Protein AF-A0A2V6FYN5-F1 (afdb_monomer_lite)

Radius of gyration: 35.29 Å; chains: 1; bounding box: 75×41×88 Å

Foldseek 3Di:
DVVVVVVVVVVVVVVVVVCVQCVVCVVPVDDRPCCVVPVPVVVCVVCVVCVVVVCCVPVVVVVVVVVVVVVVCCVCPVVVVVVVVVVVVVVVVVVVVVVPDPPPPPPVVCVVPPPPPVVVVVVVPPDDDDDCVVVVVVVVVVVVVVVVVVVD

Sequence (152 aa):
QPMMLTSLLLVAVGIGAAAFVYRSAIQDRQRDPLERVQPALFRFLANRMWLDELYGNTVILLSKSAAGLTDWLDRFFWDGFVRAAGALAEVFGIFTAKTDDRGINTAVDQTMGGGRGFGRAMSAWHSGQIQIYLGVIAIGAIALLLLYAWLG

Structure (mmCIF, N/CA/C/O backbone):
data_AF-A0A2V6FYN5-F1
#
_entry.id   AF-A0A2V6FYN5-F1
#
loop_
_atom_site.group_PDB
_atom_site.id
_atom_site.type_symbol
_atom_site.label_atom_id
_atom_site.label_alt_id
_atom_site.label_comp_id
_atom_site.label_asym_id
_atom_site.label_entity_id
_atom_site.label_seq_id
_atom_site.pdbx_PDB_ins_code
_atom_site.Cartn_x
_atom_site.Cartn_y
_atom_site.Cartn_z
_atom_site.occupancy
_atom_site.B_iso_or_equiv
_atom_site.auth_seq_id
_atom_site.auth_comp_id
_atom_site.auth_asym_id
_atom_site.auth_atom_id
_atom_site.pdbx_PDB_model_num
ATOM 1 N N . GLN A 1 1 ? -6.169 18.097 38.914 1.00 65.88 1 GLN A N 1
ATOM 2 C CA . GLN A 1 1 ? -6.613 16.762 39.374 1.00 65.88 1 GLN A CA 1
ATOM 3 C C . GLN A 1 1 ? -7.956 16.247 38.808 1.00 65.88 1 GLN A C 1
ATOM 5 O O . GLN A 1 1 ? -8.116 15.033 38.852 1.00 65.88 1 GLN A O 1
ATOM 10 N N . PRO A 1 2 ? -8.891 17.035 38.219 1.00 81.38 2 PRO A N 1
ATOM 11 C CA . PRO A 1 2 ? -10.148 16.457 37.708 1.00 81.38 2 PRO A CA 1
ATOM 12 C C . PRO A 1 2 ? -9.962 15.567 36.464 1.00 81.38 2 PRO A C 1
ATOM 14 O O . PRO A 1 2 ? -10.661 14.571 36.331 1.00 81.38 2 PRO A O 1
ATOM 17 N N . MET A 1 3 ? -8.966 15.851 35.613 1.00 84.38 3 MET A N 1
ATOM 18 C CA . MET A 1 3 ? -8.678 15.069 34.394 1.00 84.38 3 MET A CA 1
ATOM 19 C C . MET A 1 3 ? -8.298 13.602 34.653 1.00 84.38 3 MET A C 1
ATOM 21 O O . MET A 1 3 ? -8.525 12.742 33.810 1.00 84.38 3 MET A O 1
ATOM 25 N N . MET A 1 4 ? -7.700 13.313 35.811 1.00 91.81 4 MET A N 1
ATOM 26 C CA . MET A 1 4 ? -7.263 11.958 36.157 1.00 91.81 4 MET A CA 1
ATOM 27 C C . MET A 1 4 ? -8.431 11.110 36.680 1.00 91.81 4 MET A C 1
ATOM 29 O O . MET A 1 4 ? -8.505 9.916 36.416 1.00 91.81 4 MET A O 1
ATOM 33 N N . LEU A 1 5 ? -9.377 11.741 37.383 1.00 93.50 5 LEU A N 1
ATOM 34 C CA . LEU A 1 5 ? -10.620 11.100 37.811 1.00 93.50 5 LEU A CA 1
ATOM 35 C C . LEU A 1 5 ? -11.550 10.840 36.624 1.00 93.50 5 LEU A C 1
ATOM 37 O O . LEU A 1 5 ? -12.137 9.765 36.543 1.00 93.50 5 LEU A O 1
ATOM 41 N N . THR A 1 6 ? -11.661 11.782 35.683 1.00 93.56 6 THR A N 1
ATOM 42 C CA . THR A 1 6 ? -12.485 11.586 34.483 1.00 93.56 6 THR A CA 1
ATOM 43 C C . THR A 1 6 ? -11.920 10.499 33.574 1.00 93.56 6 THR A C 1
ATOM 45 O O . THR A 1 6 ? -12.693 9.679 33.084 1.00 93.56 6 THR A O 1
ATOM 48 N N . SER A 1 7 ? -10.597 10.426 33.387 1.00 92.69 7 SER A N 1
ATOM 49 C CA . SER A 1 7 ? -9.982 9.346 32.607 1.00 92.69 7 SER A CA 1
ATOM 50 C C . SER A 1 7 ? -10.140 7.984 33.286 1.00 92.69 7 SER A C 1
ATOM 52 O O . SER A 1 7 ? -10.494 7.014 32.619 1.00 92.69 7 SER A O 1
ATOM 54 N N . LEU A 1 8 ? -9.967 7.911 34.610 1.00 95.25 8 LEU A N 1
ATOM 55 C CA . LEU A 1 8 ? -10.161 6.676 35.370 1.00 95.25 8 LEU A CA 1
ATOM 56 C C . LEU A 1 8 ? -11.613 6.185 35.301 1.00 95.25 8 LEU A C 1
ATOM 58 O O . LEU A 1 8 ? -11.847 4.997 35.086 1.00 95.25 8 LEU A O 1
ATOM 62 N N . LEU A 1 9 ? -12.584 7.092 35.435 1.00 95.19 9 LEU A N 1
ATOM 63 C CA . LEU A 1 9 ? -14.002 6.768 35.286 1.00 95.19 9 LEU A CA 1
ATOM 64 C C . LEU A 1 9 ? -14.324 6.288 33.871 1.00 95.19 9 LEU A C 1
ATOM 66 O O . LEU A 1 9 ? -15.005 5.279 33.716 1.00 95.19 9 LEU A O 1
ATOM 70 N N . LEU A 1 10 ? -13.805 6.962 32.842 1.00 95.62 10 LEU A N 1
ATOM 71 C CA . LEU A 1 10 ? -14.024 6.569 31.450 1.00 95.62 10 LEU A CA 1
ATOM 72 C C . LEU A 1 10 ? -13.478 5.162 31.170 1.00 95.62 10 LEU A C 1
ATOM 74 O O . LEU A 1 10 ? -14.156 4.349 30.544 1.00 95.62 10 LEU A O 1
ATOM 78 N N . VAL A 1 11 ? -12.283 4.852 31.681 1.00 95.50 11 VAL A N 1
ATOM 79 C CA . VAL A 1 11 ? -11.676 3.518 31.573 1.00 95.50 11 VAL A CA 1
ATOM 80 C C . VAL A 1 11 ? -12.502 2.477 32.327 1.00 95.50 11 VAL A C 1
ATOM 82 O O . VAL A 1 11 ? -12.808 1.428 31.765 1.00 95.50 11 VAL A O 1
ATOM 85 N N . ALA A 1 12 ? -12.908 2.761 33.567 1.00 95.56 12 ALA A N 1
ATOM 86 C CA . ALA A 1 12 ? -13.719 1.841 34.363 1.00 95.56 12 ALA A CA 1
ATOM 87 C C . ALA A 1 12 ? -15.065 1.534 33.686 1.00 95.56 12 ALA A C 1
ATOM 89 O O . ALA A 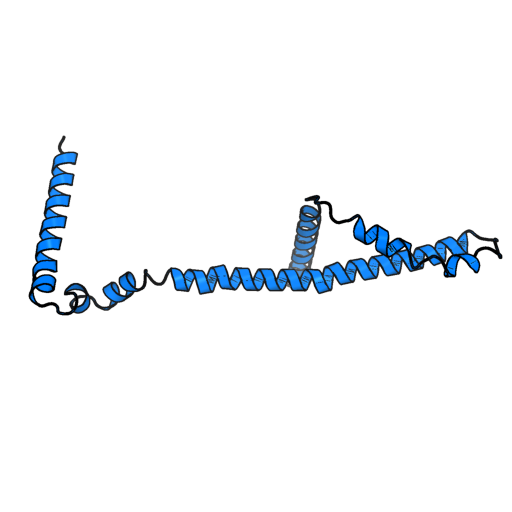1 12 ? -15.478 0.375 33.629 1.00 95.56 12 ALA A O 1
ATOM 90 N N . VAL A 1 13 ? -15.713 2.549 33.107 1.00 95.94 13 VAL A N 1
ATOM 91 C CA . VAL A 1 13 ? -16.945 2.390 32.321 1.00 95.94 13 VAL A CA 1
ATOM 92 C C . VAL A 1 13 ? -16.686 1.571 31.057 1.00 95.94 13 VAL A C 1
ATOM 94 O O . VAL A 1 13 ? -17.455 0.657 30.770 1.00 95.94 13 VAL A O 1
ATOM 97 N N . GLY A 1 14 ? -15.598 1.836 30.329 1.00 92.69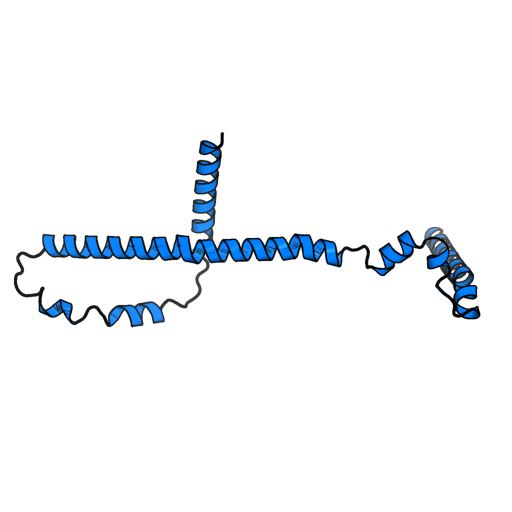 14 GLY A N 1
ATOM 98 C CA . GLY A 1 14 ? -15.230 1.079 29.130 1.00 92.69 14 GLY A CA 1
ATOM 99 C C . GLY A 1 14 ? -14.988 -0.406 29.414 1.00 92.69 14 GLY A C 1
ATOM 100 O O . GLY A 1 14 ? -15.525 -1.266 28.718 1.00 92.69 14 GLY A O 1
ATOM 101 N N . ILE A 1 15 ? -14.245 -0.718 30.480 1.00 93.38 15 ILE A N 1
ATOM 102 C CA . ILE A 1 15 ? -13.983 -2.099 30.912 1.00 93.38 15 ILE A CA 1
ATOM 103 C C . ILE A 1 15 ? -15.276 -2.768 31.390 1.00 93.38 15 ILE A C 1
ATOM 105 O O . ILE A 1 15 ? -15.555 -3.903 31.006 1.00 93.38 15 ILE A O 1
ATOM 109 N N . GLY A 1 16 ? -16.089 -2.071 32.190 1.00 93.56 16 GLY A N 1
ATOM 110 C CA . GLY A 1 16 ? -17.373 -2.585 32.667 1.00 93.56 16 GLY A CA 1
ATOM 111 C C . GLY A 1 16 ? -18.339 -2.897 31.521 1.00 93.56 16 GLY A C 1
ATOM 112 O O . GLY A 1 16 ? -18.951 -3.965 31.501 1.00 93.56 16 GLY A O 1
ATOM 113 N N . ALA A 1 17 ? -18.423 -2.010 30.527 1.00 89.69 17 ALA A N 1
ATOM 114 C CA . ALA A 1 17 ? -19.222 -2.218 29.325 1.00 89.69 17 ALA A CA 1
ATOM 115 C C . ALA A 1 17 ? -18.707 -3.406 28.498 1.00 89.69 17 ALA A C 1
ATOM 117 O O . ALA A 1 17 ? -19.504 -4.251 28.091 1.00 89.69 17 ALA A O 1
ATOM 118 N N . ALA A 1 18 ? -17.389 -3.527 28.306 1.00 86.06 18 ALA A N 1
ATOM 119 C CA . ALA A 1 18 ? -16.792 -4.668 27.614 1.00 86.06 18 ALA A CA 1
ATOM 120 C C . ALA A 1 18 ? -17.105 -5.991 28.333 1.00 86.06 18 ALA A C 1
ATOM 122 O O . ALA A 1 18 ? -17.593 -6.930 27.707 1.00 86.06 18 ALA A O 1
ATOM 123 N N . ALA A 1 19 ? -16.917 -6.056 29.654 1.00 87.56 19 ALA A N 1
ATOM 124 C CA . ALA A 1 19 ? -17.245 -7.239 30.446 1.00 87.56 19 ALA A CA 1
ATOM 125 C C . ALA A 1 19 ? -18.738 -7.598 30.352 1.00 87.56 19 ALA A C 1
ATOM 127 O O . ALA A 1 19 ? -19.084 -8.770 30.216 1.00 87.56 19 ALA A O 1
ATOM 128 N N . PHE A 1 20 ? -19.629 -6.602 30.367 1.00 87.81 20 PHE A N 1
ATOM 129 C CA . PHE A 1 20 ? -21.069 -6.820 30.237 1.00 87.81 20 PHE A CA 1
ATOM 130 C C . PHE A 1 20 ? -21.483 -7.339 28.854 1.00 87.81 20 PHE A C 1
ATOM 132 O O . PHE A 1 20 ? -22.348 -8.210 28.775 1.00 87.81 20 PHE A O 1
ATOM 139 N N . VAL A 1 21 ? -20.880 -6.830 27.775 1.00 84.19 21 VAL A N 1
ATOM 140 C CA . VAL A 1 21 ? -21.165 -7.266 26.396 1.00 84.19 21 VAL A CA 1
ATOM 141 C C . VAL A 1 21 ? -20.602 -8.663 26.132 1.00 84.19 21 VAL A C 1
ATOM 143 O O . VAL A 1 21 ? -21.287 -9.498 25.550 1.00 84.19 21 VAL A O 1
ATOM 146 N N . TYR A 1 22 ? -19.388 -8.952 26.606 1.00 82.56 22 TYR A N 1
ATOM 147 C CA . TYR A 1 22 ? -18.727 -10.238 26.369 1.00 82.56 22 TYR A CA 1
ATOM 148 C C . TYR A 1 22 ? -19.131 -11.348 27.351 1.00 82.56 22 TYR A C 1
ATOM 150 O O . TYR A 1 22 ? -18.838 -12.514 27.085 1.00 82.56 22 TYR A O 1
ATOM 158 N N . ARG A 1 23 ? -19.849 -11.054 28.448 1.00 81.06 23 ARG A N 1
ATOM 159 C CA . ARG A 1 23 ? -20.311 -12.094 29.394 1.00 81.06 23 ARG A CA 1
ATOM 160 C C . ARG A 1 23 ? -21.154 -13.178 28.717 1.00 81.06 23 ARG A C 1
ATOM 162 O O . ARG A 1 23 ? -21.013 -14.350 29.047 1.00 81.06 23 ARG A O 1
ATOM 169 N N . SER A 1 24 ? -22.006 -12.792 27.764 1.00 69.50 24 SER A N 1
ATOM 170 C CA . SER A 1 24 ? -22.882 -13.711 27.029 1.00 69.50 24 SER A CA 1
ATOM 171 C C . SER A 1 24 ? -22.108 -14.531 25.996 1.00 69.50 24 SER A C 1
ATOM 173 O O . SER A 1 24 ? -22.379 -15.716 25.835 1.00 69.50 24 SER A O 1
ATOM 175 N N . ALA A 1 25 ? -21.088 -13.942 25.362 1.00 71.38 25 ALA A N 1
ATOM 176 C CA . ALA A 1 25 ? -20.194 -14.646 24.439 1.00 71.38 25 ALA A CA 1
ATOM 177 C C . ALA A 1 25 ? -19.404 -15.768 25.140 1.00 71.38 25 ALA A C 1
ATOM 179 O O . ALA A 1 25 ? -19.219 -16.851 24.585 1.00 71.38 25 ALA A O 1
ATOM 180 N N . ILE A 1 26 ? -18.974 -15.522 26.383 1.00 68.69 26 ILE A N 1
ATOM 181 C CA . ILE A 1 26 ? -18.245 -16.497 27.209 1.00 68.69 26 ILE A CA 1
ATOM 182 C C . ILE A 1 26 ? -19.157 -17.656 27.643 1.00 68.69 26 ILE A C 1
ATOM 184 O O . ILE A 1 26 ? -18.704 -18.798 27.702 1.00 68.69 26 ILE A O 1
ATOM 188 N N . GLN A 1 27 ? -20.428 -17.374 27.941 1.00 66.06 27 GLN A N 1
ATOM 189 C CA . GLN A 1 27 ? -21.384 -18.369 28.435 1.00 66.06 27 GLN A CA 1
ATOM 190 C C . GLN A 1 27 ? -21.919 -19.288 27.333 1.00 66.06 27 GLN A C 1
ATOM 192 O O . GLN A 1 27 ? -21.946 -20.501 27.525 1.00 66.06 27 GLN A O 1
ATOM 197 N N . ASP A 1 28 ? -22.296 -18.738 26.177 1.00 67.56 28 ASP A N 1
ATOM 198 C CA . ASP A 1 28 ? -22.965 -19.521 25.130 1.00 67.56 28 ASP A CA 1
ATOM 199 C C . ASP A 1 28 ? -22.008 -20.159 24.119 1.00 67.56 28 ASP A C 1
ATOM 201 O O . ASP A 1 28 ? -22.444 -20.986 23.316 1.00 67.56 28 ASP A O 1
ATOM 205 N N . ARG A 1 29 ? -20.714 -19.791 24.104 1.00 65.81 29 ARG A N 1
ATOM 206 C CA . ARG A 1 29 ? -19.731 -20.246 23.090 1.00 65.81 29 ARG A CA 1
ATOM 207 C C . ARG A 1 29 ? -20.224 -20.080 21.637 1.00 65.81 29 ARG A C 1
ATOM 209 O O . ARG A 1 29 ? -19.695 -20.701 20.716 1.00 65.81 29 ARG A O 1
ATOM 216 N N . GLN A 1 30 ? -21.254 -19.264 21.434 1.00 63.81 30 GLN A N 1
ATOM 217 C CA . GLN A 1 30 ? -21.847 -18.947 20.144 1.00 63.81 30 GLN A CA 1
ATOM 218 C C . GLN A 1 30 ? -21.235 -17.660 19.593 1.00 63.81 30 GLN A C 1
ATOM 220 O O . GLN A 1 30 ? -20.565 -16.923 20.314 1.00 63.81 30 GLN A O 1
ATOM 225 N N . ARG A 1 31 ? -21.480 -17.425 18.294 1.00 63.06 31 ARG A N 1
ATOM 226 C CA . ARG A 1 31 ? -21.054 -16.244 17.524 1.00 63.06 31 ARG A CA 1
ATOM 227 C C . ARG A 1 31 ? -21.057 -14.959 18.344 1.00 63.06 31 ARG A C 1
ATOM 229 O O . ARG A 1 31 ? -21.990 -14.711 19.108 1.00 63.06 31 ARG A O 1
ATOM 236 N N . ASP A 1 32 ? -20.033 -14.148 18.096 1.00 73.12 32 ASP A N 1
ATOM 237 C CA . ASP A 1 32 ? -19.796 -12.883 18.776 1.00 73.12 32 ASP A CA 1
ATOM 238 C C . ASP A 1 32 ? -21.087 -12.033 18.789 1.00 73.12 32 ASP A C 1
ATOM 240 O O . ASP A 1 32 ? -21.711 -11.842 17.736 1.00 73.12 32 ASP A O 1
ATOM 244 N N . PRO A 1 33 ? -21.552 -11.542 19.953 1.00 72.00 33 PRO A N 1
ATOM 245 C CA . PRO A 1 33 ? -22.746 -10.706 20.029 1.00 72.00 33 PRO A CA 1
ATOM 246 C C . PRO A 1 33 ? -22.655 -9.470 19.120 1.00 72.00 33 PRO A C 1
ATOM 248 O O . PRO A 1 33 ? -23.680 -9.033 18.592 1.00 72.00 33 PRO A O 1
ATOM 251 N N . LEU A 1 34 ? -21.449 -8.952 18.860 1.00 74.00 34 LEU A N 1
ATOM 252 C CA . LEU A 1 34 ? -21.230 -7.841 17.929 1.00 74.00 34 LEU A CA 1
ATOM 253 C C . LEU A 1 34 ? -21.455 -8.244 16.462 1.00 74.00 34 LEU A C 1
ATOM 255 O O . LEU A 1 34 ? -21.955 -7.437 15.677 1.00 74.00 34 LEU A O 1
ATOM 259 N N . GLU A 1 35 ? -21.173 -9.498 16.098 1.00 75.38 35 GLU A N 1
ATOM 260 C CA . GLU A 1 35 ? -21.462 -10.049 14.767 1.00 75.38 35 GLU A CA 1
ATOM 261 C C . GLU A 1 35 ? -22.976 -10.100 14.503 1.00 75.38 35 GLU A C 1
ATOM 263 O O . GLU A 1 35 ? -23.419 -9.866 13.379 1.00 75.38 35 GLU A O 1
ATOM 268 N N . ARG A 1 36 ? -23.788 -10.355 15.540 1.00 76.50 36 ARG A N 1
ATOM 269 C CA . ARG A 1 36 ? -25.259 -10.380 15.431 1.00 76.50 36 ARG A CA 1
ATOM 270 C C . ARG A 1 36 ? -25.868 -8.990 15.285 1.00 76.50 36 ARG A C 1
ATOM 272 O O . ARG A 1 36 ? -26.798 -8.823 14.502 1.00 76.50 36 ARG A O 1
ATOM 279 N N . VAL A 1 37 ? -25.375 -8.016 16.049 1.00 81.69 37 VAL A N 1
ATOM 280 C CA . VAL A 1 37 ? -25.942 -6.658 16.066 1.00 81.69 37 VAL A CA 1
ATOM 281 C C . VAL A 1 37 ? -25.497 -5.856 14.845 1.00 81.69 37 VAL A C 1
ATOM 283 O O . VAL A 1 37 ? -26.309 -5.148 14.253 1.00 81.69 37 VAL A O 1
ATOM 286 N N . GLN A 1 38 ? -24.227 -5.971 14.439 1.00 83.19 38 GLN A N 1
ATOM 287 C CA . GLN A 1 38 ? -23.685 -5.183 13.333 1.00 83.19 38 GLN A CA 1
ATOM 288 C C . GLN A 1 38 ? -22.723 -5.997 12.448 1.00 83.19 38 GLN A C 1
ATOM 290 O O . GLN A 1 38 ? -21.517 -5.730 12.409 1.00 83.19 38 GLN A O 1
ATOM 295 N N . PRO A 1 39 ? -23.248 -6.951 11.655 1.00 83.50 39 PRO A N 1
ATOM 296 C CA . PRO A 1 39 ? -22.431 -7.866 10.856 1.00 83.50 39 PRO A CA 1
ATOM 297 C C . PRO A 1 39 ? -21.561 -7.146 9.820 1.00 83.50 39 PRO A C 1
ATOM 299 O O . PRO A 1 39 ? -20.452 -7.586 9.530 1.00 83.50 39 PRO A O 1
ATOM 302 N N . ALA A 1 40 ? -22.032 -6.027 9.260 1.00 83.12 40 ALA A N 1
ATOM 303 C CA . ALA A 1 40 ? -21.280 -5.259 8.269 1.00 83.12 40 ALA A CA 1
ATOM 304 C C . ALA A 1 40 ? -20.029 -4.599 8.871 1.00 83.12 40 ALA A C 1
ATOM 306 O O . ALA A 1 40 ? -18.942 -4.729 8.313 1.00 83.12 40 ALA A O 1
ATOM 307 N N . LEU A 1 41 ? -20.165 -3.944 10.029 1.00 83.62 41 LEU A N 1
ATOM 308 C CA . LEU A 1 41 ? -19.038 -3.312 10.720 1.00 83.62 41 LEU A CA 1
ATOM 309 C C . LEU A 1 41 ? -18.087 -4.363 11.287 1.00 83.62 41 LEU A C 1
ATOM 311 O O . LEU A 1 41 ? -16.875 -4.210 11.171 1.00 83.62 41 LEU A O 1
ATOM 315 N N . PHE A 1 42 ? -18.628 -5.461 11.818 1.00 84.50 42 PHE A N 1
ATOM 316 C CA . PHE A 1 42 ? -17.822 -6.584 12.277 1.00 84.50 42 PHE A CA 1
ATOM 317 C C . PHE A 1 42 ? -16.982 -7.164 11.137 1.00 84.50 42 PHE A C 1
ATOM 319 O O . PHE A 1 42 ? -15.774 -7.286 11.280 1.00 84.50 42 PHE A O 1
ATOM 326 N N . ARG A 1 43 ? -17.576 -7.432 9.965 1.00 83.19 43 ARG A N 1
ATOM 327 C CA . ARG A 1 43 ? -16.834 -7.895 8.778 1.00 83.19 43 ARG A CA 1
ATOM 328 C C . ARG A 1 43 ? -15.829 -6.864 8.272 1.00 83.19 43 ARG A C 1
ATOM 330 O O . ARG A 1 43 ? -14.769 -7.252 7.796 1.00 83.19 43 ARG A O 1
ATOM 337 N N . PHE A 1 44 ? -16.148 -5.576 8.353 1.00 87.56 44 PHE A N 1
ATOM 338 C CA . PHE A 1 44 ? -15.233 -4.507 7.963 1.00 87.56 44 PHE A CA 1
ATOM 339 C C . PHE A 1 44 ? -13.995 -4.469 8.871 1.00 87.56 44 PHE A C 1
ATOM 341 O O . PHE A 1 44 ? -12.877 -4.528 8.365 1.00 87.56 44 PHE A O 1
ATOM 348 N N . LEU A 1 45 ? -14.169 -4.464 10.198 1.00 85.44 45 LEU A N 1
ATOM 349 C CA . LEU A 1 45 ? -13.048 -4.514 11.147 1.00 85.44 45 LEU A CA 1
ATOM 350 C C . LEU A 1 45 ? -12.308 -5.859 11.087 1.00 85.44 45 LEU A C 1
ATOM 352 O O . LEU A 1 45 ? -11.080 -5.878 11.130 1.00 85.44 45 LEU A O 1
ATOM 356 N N . ALA A 1 46 ? -13.033 -6.973 10.948 1.00 85.12 46 ALA A N 1
ATOM 357 C CA . ALA A 1 46 ? -12.455 -8.314 10.860 1.00 85.12 46 ALA A CA 1
ATOM 358 C C . ALA A 1 46 ? -11.568 -8.479 9.619 1.00 85.12 46 ALA A C 1
ATOM 360 O O . ALA A 1 46 ? -10.511 -9.097 9.701 1.00 85.12 46 ALA A O 1
ATOM 361 N N . ASN A 1 47 ? -11.945 -7.867 8.493 1.00 85.25 47 ASN A N 1
ATOM 362 C CA . ASN A 1 47 ? -11.127 -7.835 7.280 1.00 85.25 47 ASN A CA 1
ATOM 363 C C . ASN A 1 47 ? -10.138 -6.654 7.264 1.00 85.25 47 ASN A C 1
ATOM 365 O O . ASN A 1 47 ? -9.825 -6.137 6.196 1.00 85.25 47 ASN A O 1
ATOM 369 N N . ARG A 1 48 ? -9.684 -6.166 8.430 1.00 83.12 48 ARG A N 1
ATOM 370 C CA . ARG A 1 48 ? -8.676 -5.090 8.538 1.00 83.12 48 ARG A CA 1
ATOM 371 C C . ARG A 1 48 ? -9.022 -3.836 7.727 1.00 83.12 48 ARG A C 1
ATOM 373 O O . ARG A 1 48 ? -8.154 -3.195 7.141 1.00 83.12 48 ARG A O 1
ATOM 380 N N . MET A 1 49 ? -10.310 -3.499 7.672 1.00 86.00 49 MET A N 1
ATOM 381 C CA . MET A 1 49 ? -10.843 -2.362 6.916 1.00 86.00 49 MET A CA 1
ATOM 382 C C . MET A 1 49 ? -10.569 -2.410 5.400 1.00 86.00 49 MET A C 1
ATOM 384 O O . MET A 1 49 ? -10.676 -1.384 4.733 1.00 86.00 49 MET A O 1
ATOM 388 N N . TRP A 1 50 ? -10.216 -3.579 4.855 1.00 84.06 50 TRP A N 1
ATOM 389 C CA . TRP A 1 50 ? -9.817 -3.783 3.453 1.00 84.06 50 TRP A CA 1
ATOM 390 C C . TRP A 1 50 ? -8.617 -2.931 3.009 1.00 84.06 50 TRP A C 1
ATOM 392 O O . TRP A 1 50 ? -8.413 -2.680 1.818 1.00 84.06 50 TRP A O 1
ATOM 402 N N . LEU A 1 51 ? -7.828 -2.440 3.971 1.00 84.50 51 LEU A N 1
ATOM 403 C CA . LEU A 1 51 ? -6.675 -1.585 3.694 1.00 84.50 51 LEU A CA 1
ATOM 404 C C . LEU A 1 51 ? -5.565 -2.363 2.987 1.00 84.50 51 LEU A C 1
ATOM 406 O O . LEU A 1 51 ? -4.911 -1.812 2.103 1.00 84.50 51 LEU A O 1
ATOM 410 N N . ASP A 1 52 ? -5.396 -3.639 3.333 1.00 84.69 52 ASP A N 1
ATOM 411 C CA . ASP A 1 52 ? -4.384 -4.513 2.742 1.00 84.69 52 ASP A CA 1
ATOM 412 C C . ASP A 1 52 ? -4.683 -4.751 1.245 1.00 84.69 52 ASP A C 1
ATOM 414 O O . ASP A 1 52 ? -3.796 -4.619 0.398 1.00 84.69 52 ASP A O 1
ATOM 418 N N . GLU A 1 53 ? -5.944 -5.008 0.883 1.00 85.81 53 GLU A N 1
ATOM 419 C CA . GLU A 1 53 ? -6.389 -5.187 -0.504 1.00 85.81 53 GLU A CA 1
ATOM 420 C C . GLU A 1 53 ? -6.330 -3.885 -1.304 1.00 85.81 53 GLU A C 1
ATOM 422 O O . GLU A 1 53 ? -5.890 -3.885 -2.457 1.00 85.81 53 GLU A O 1
ATOM 427 N N . LEU A 1 54 ? -6.739 -2.763 -0.699 1.00 86.31 54 LEU A N 1
ATOM 428 C CA . LEU A 1 54 ? -6.638 -1.449 -1.328 1.00 86.31 54 LEU A CA 1
ATOM 429 C C . LEU A 1 54 ? -5.173 -1.125 -1.641 1.00 86.31 54 LEU A C 1
ATOM 431 O O . LEU A 1 54 ? -4.859 -0.730 -2.763 1.00 86.31 54 LEU A O 1
ATOM 435 N N . TYR A 1 55 ? -4.271 -1.330 -0.680 1.00 80.81 55 TYR A N 1
ATOM 436 C CA . TYR A 1 55 ? -2.839 -1.090 -0.842 1.00 80.81 55 TYR A CA 1
ATOM 437 C C . TYR A 1 55 ? -2.224 -2.003 -1.909 1.00 80.81 55 TYR A C 1
ATOM 439 O O . TYR A 1 55 ? -1.466 -1.543 -2.768 1.00 80.81 55 TYR A O 1
ATOM 447 N N . GLY A 1 56 ? -2.594 -3.286 -1.907 1.00 83.56 56 GLY A N 1
ATOM 448 C CA . GLY A 1 56 ? -2.151 -4.248 -2.913 1.00 83.56 56 GLY A CA 1
ATOM 449 C C . GLY A 1 56 ? -2.594 -3.875 -4.328 1.00 83.56 56 GLY A C 1
ATOM 450 O O . GLY A 1 56 ? -1.783 -3.863 -5.257 1.00 83.56 56 GLY A O 1
ATOM 451 N N . ASN A 1 57 ? -3.860 -3.509 -4.501 1.00 88.12 57 ASN A N 1
ATOM 452 C CA . ASN A 1 57 ? -4.403 -3.202 -5.823 1.00 88.12 57 ASN A CA 1
ATOM 453 C C . ASN A 1 57 ? -4.006 -1.822 -6.343 1.00 88.12 57 ASN A C 1
ATOM 455 O O . ASN A 1 57 ? -3.995 -1.615 -7.553 1.00 88.12 57 ASN A O 1
ATOM 459 N N . THR A 1 58 ? -3.688 -0.878 -5.461 1.00 85.31 58 THR A N 1
ATOM 460 C CA . THR A 1 58 ? -3.281 0.470 -5.869 1.00 85.31 58 THR A CA 1
ATOM 461 C C . THR A 1 58 ? -1.766 0.570 -5.939 1.00 85.31 58 THR A C 1
ATOM 463 O O . THR A 1 58 ? -1.194 0.561 -7.024 1.00 85.31 58 THR A O 1
ATOM 466 N N . VAL A 1 59 ? -1.098 0.621 -4.789 1.00 85.56 59 VAL A N 1
ATOM 467 C CA . VAL A 1 59 ? 0.327 0.944 -4.684 1.00 85.56 59 VAL A CA 1
ATOM 468 C C . VAL A 1 59 ? 1.188 -0.146 -5.306 1.00 85.56 59 VAL A C 1
ATOM 470 O O . VAL A 1 59 ? 2.069 0.152 -6.112 1.00 85.56 59 VAL A O 1
ATOM 473 N N . ILE A 1 60 ? 0.933 -1.413 -4.969 1.00 87.06 60 ILE A N 1
ATOM 474 C CA . ILE A 1 60 ? 1.764 -2.515 -5.469 1.00 87.06 60 ILE A CA 1
ATOM 475 C C . ILE A 1 60 ? 1.545 -2.713 -6.971 1.00 87.06 60 ILE A C 1
ATOM 477 O O . ILE A 1 60 ? 2.516 -2.885 -7.709 1.00 87.06 60 ILE A O 1
ATOM 481 N N . LEU A 1 61 ? 0.295 -2.669 -7.440 1.00 86.94 61 LEU A N 1
ATOM 482 C CA . LEU A 1 61 ? -0.014 -2.832 -8.861 1.00 86.94 61 LEU A CA 1
ATOM 483 C C . LEU A 1 61 ? 0.575 -1.691 -9.706 1.00 86.94 61 LEU A C 1
ATOM 485 O O . LEU A 1 61 ? 1.240 -1.958 -10.709 1.00 86.94 61 LEU A O 1
ATOM 489 N N . LEU A 1 62 ? 0.404 -0.438 -9.266 1.00 84.81 62 LEU A N 1
ATOM 490 C CA . LEU A 1 62 ? 0.984 0.732 -9.930 1.00 84.81 62 LEU A CA 1
ATOM 491 C C . LEU A 1 62 ? 2.508 0.643 -9.961 1.00 84.81 62 LEU A C 1
ATOM 493 O O . LEU A 1 62 ? 3.103 0.786 -11.025 1.00 84.81 62 LEU A O 1
ATOM 497 N N . SER A 1 63 ? 3.139 0.325 -8.832 1.00 87.00 63 SER A N 1
ATOM 498 C CA . SER A 1 63 ? 4.594 0.179 -8.753 1.00 87.00 63 SER A CA 1
ATOM 499 C C . SER A 1 63 ? 5.116 -0.903 -9.705 1.00 87.00 63 SER A C 1
ATOM 501 O O . SER A 1 63 ? 6.054 -0.661 -10.463 1.00 87.00 63 SER A O 1
ATOM 503 N N . LYS A 1 64 ? 4.452 -2.067 -9.768 1.00 89.62 64 LYS A N 1
ATOM 504 C CA . LYS A 1 64 ? 4.802 -3.135 -10.719 1.00 89.62 64 LYS A CA 1
ATOM 505 C C . LYS A 1 64 ? 4.646 -2.695 -12.173 1.00 89.62 64 LYS A C 1
ATOM 507 O O . LYS A 1 64 ? 5.528 -2.975 -12.982 1.00 89.62 64 LYS A O 1
ATOM 512 N N . SER A 1 65 ? 3.558 -2.001 -12.511 1.00 84.62 65 SER A N 1
ATOM 513 C CA . SER A 1 65 ? 3.360 -1.488 -13.872 1.00 84.62 65 SER A CA 1
ATOM 514 C C . SER A 1 65 ? 4.403 -0.436 -14.256 1.00 84.62 65 SER A C 1
ATOM 516 O O . SER A 1 65 ? 4.933 -0.482 -15.363 1.00 84.62 65 SER A O 1
ATOM 518 N N . ALA A 1 66 ? 4.764 0.456 -13.330 1.00 80.25 66 ALA A N 1
ATOM 519 C CA . ALA A 1 66 ? 5.778 1.478 -13.552 1.00 80.25 66 ALA A CA 1
ATOM 520 C C . ALA A 1 66 ? 7.171 0.856 -13.727 1.00 80.25 66 ALA A C 1
ATOM 522 O O . ALA A 1 66 ? 7.917 1.250 -14.623 1.00 80.25 66 ALA A O 1
ATOM 523 N N . ALA A 1 67 ? 7.503 -0.156 -12.922 1.00 86.75 67 ALA A N 1
ATOM 524 C CA . ALA A 1 67 ? 8.740 -0.916 -13.067 1.00 86.75 67 ALA A CA 1
ATOM 525 C C . ALA A 1 67 ? 8.821 -1.623 -14.430 1.00 86.75 67 ALA A C 1
ATOM 527 O O . ALA A 1 67 ? 9.841 -1.523 -15.107 1.00 86.75 67 ALA A O 1
ATOM 528 N N . GLY A 1 68 ? 7.735 -2.270 -14.868 1.00 85.56 68 GLY A N 1
ATOM 529 C CA . GLY A 1 68 ? 7.664 -2.897 -16.191 1.00 85.56 68 GLY A CA 1
ATOM 530 C C . GLY A 1 68 ? 7.813 -1.892 -17.337 1.00 85.56 68 GLY A C 1
ATOM 531 O O . GLY A 1 68 ? 8.541 -2.154 -18.291 1.00 85.56 68 GLY A O 1
ATOM 532 N N . LEU A 1 69 ? 7.187 -0.716 -17.225 1.00 80.75 69 LEU A N 1
ATOM 533 C CA . LEU A 1 69 ? 7.341 0.359 -18.208 1.00 80.75 69 LEU A CA 1
ATOM 534 C C . LEU A 1 69 ? 8.784 0.882 -18.264 1.00 80.75 69 LEU A C 1
ATOM 536 O O . LEU A 1 69 ? 9.292 1.173 -19.343 1.00 80.75 69 LEU A O 1
ATOM 540 N N . THR A 1 70 ? 9.444 0.975 -17.109 1.00 78.69 70 THR A N 1
ATOM 541 C CA . THR A 1 70 ? 10.832 1.444 -17.003 1.00 78.69 70 THR A CA 1
ATOM 542 C C . THR A 1 70 ? 11.801 0.443 -17.633 1.00 78.69 70 THR A C 1
ATOM 544 O O . THR A 1 70 ? 12.641 0.846 -18.431 1.00 78.69 70 THR A O 1
ATOM 547 N N . ASP A 1 71 ? 11.649 -0.855 -17.348 1.00 84.81 71 ASP A N 1
ATOM 548 C CA . ASP A 1 71 ? 12.463 -1.919 -17.962 1.00 84.81 71 ASP A CA 1
ATOM 549 C C . ASP A 1 71 ? 12.248 -1.994 -19.484 1.00 84.81 71 ASP A C 1
ATOM 551 O O . ASP A 1 71 ? 13.199 -2.164 -20.246 1.00 84.81 71 ASP A O 1
ATOM 555 N N . TRP A 1 72 ? 11.012 -1.790 -19.955 1.00 83.50 72 TRP A N 1
ATOM 556 C CA . TRP A 1 72 ? 10.736 -1.695 -21.389 1.00 83.50 72 TRP A CA 1
ATOM 557 C C . TRP A 1 72 ? 11.434 -0.486 -22.025 1.00 83.50 72 TRP A C 1
ATOM 559 O O . TRP A 1 72 ? 12.087 -0.620 -23.060 1.00 83.50 72 TRP A O 1
ATOM 569 N N . LEU A 1 73 ? 11.344 0.691 -21.401 1.00 74.06 73 LEU A N 1
ATOM 570 C CA . LEU A 1 73 ? 11.976 1.898 -21.928 1.00 74.06 73 LEU A CA 1
ATOM 571 C C . LEU A 1 73 ? 13.502 1.742 -22.003 1.00 74.06 73 LEU A C 1
ATOM 573 O O . LEU A 1 73 ? 14.103 2.125 -23.002 1.00 74.06 73 LEU A O 1
ATOM 577 N N . ASP A 1 74 ? 14.122 1.128 -20.998 1.00 77.50 74 ASP A N 1
ATOM 578 C CA . ASP A 1 74 ? 15.565 0.886 -20.971 1.00 77.50 74 ASP A CA 1
ATOM 579 C C . ASP A 1 74 ? 16.027 -0.008 -22.135 1.00 77.50 74 ASP A C 1
ATOM 581 O O . ASP A 1 74 ? 16.892 0.368 -22.929 1.00 77.50 74 ASP A O 1
ATOM 585 N N . ARG A 1 75 ? 15.352 -1.144 -22.333 1.00 77.75 75 ARG A N 1
ATOM 586 C CA . ARG A 1 75 ? 15.708 -2.128 -23.370 1.00 77.75 75 ARG A CA 1
ATOM 587 C C . ARG A 1 75 ? 15.460 -1.662 -24.798 1.00 77.75 75 ARG A C 1
ATOM 589 O O . ARG A 1 75 ? 16.149 -2.101 -25.715 1.00 77.75 75 ARG A O 1
ATOM 596 N N . PHE A 1 76 ? 14.428 -0.857 -25.028 1.00 67.00 76 PHE A N 1
ATOM 597 C CA . PHE A 1 76 ? 14.069 -0.446 -26.386 1.00 67.00 76 PHE A CA 1
ATOM 598 C C . PHE A 1 76 ? 14.631 0.925 -26.735 1.00 67.00 76 PHE A C 1
ATOM 600 O O . PHE A 1 76 ? 15.131 1.120 -27.843 1.00 67.00 76 PHE A O 1
ATOM 607 N N . PHE A 1 77 ? 14.568 1.871 -25.800 1.00 67.00 77 PHE A N 1
ATOM 608 C CA . PHE A 1 77 ? 14.971 3.244 -26.055 1.00 67.00 77 PHE A CA 1
ATOM 609 C C . PHE A 1 77 ? 16.455 3.455 -25.768 1.00 67.00 77 PHE A C 1
ATOM 611 O O . PHE A 1 77 ? 17.172 3.920 -26.653 1.00 67.00 77 PHE A O 1
ATOM 618 N N . TRP A 1 78 ? 16.946 3.076 -24.583 1.00 73.69 78 TRP A N 1
ATOM 619 C CA . TRP A 1 78 ? 18.347 3.324 -24.221 1.00 73.69 78 TRP A CA 1
ATOM 620 C C . TRP A 1 78 ? 19.314 2.402 -24.949 1.00 73.69 78 TRP A C 1
ATOM 622 O O . TRP A 1 78 ? 20.243 2.883 -25.599 1.00 73.69 78 TRP A O 1
ATOM 632 N N . ASP A 1 79 ? 19.049 1.100 -24.940 1.00 71.62 79 ASP A N 1
ATOM 633 C CA . ASP A 1 79 ? 19.842 0.123 -25.692 1.00 71.62 79 ASP A CA 1
ATOM 634 C C . ASP A 1 79 ? 19.837 0.424 -27.200 1.00 71.62 79 ASP A C 1
ATOM 636 O O . ASP A 1 79 ? 20.876 0.353 -27.865 1.00 71.62 79 ASP A O 1
ATOM 640 N N . GLY A 1 80 ? 18.678 0.803 -27.747 1.00 72.00 80 GLY A N 1
ATOM 641 C CA . GLY A 1 80 ? 18.538 1.200 -29.147 1.00 72.00 80 GLY A CA 1
ATOM 642 C C . GLY A 1 80 ? 19.342 2.459 -29.477 1.00 72.00 80 GLY A C 1
ATOM 643 O O . GLY A 1 80 ? 20.082 2.484 -30.463 1.00 72.00 80 GLY A O 1
ATOM 644 N N . PHE A 1 81 ? 19.255 3.480 -28.623 1.00 75.19 81 PHE A N 1
ATOM 645 C CA . PHE A 1 81 ? 19.982 4.735 -28.786 1.00 75.19 81 PHE A CA 1
ATOM 646 C C . PHE A 1 81 ? 21.500 4.534 -28.733 1.00 75.19 81 PHE A C 1
ATOM 648 O O . PHE A 1 81 ? 22.216 5.027 -29.604 1.00 75.19 81 PHE A O 1
ATOM 655 N N . VAL A 1 82 ? 21.999 3.763 -27.762 1.00 74.88 82 VAL A N 1
ATOM 656 C CA . VAL A 1 82 ? 23.436 3.481 -27.620 1.00 74.88 82 VAL A CA 1
ATOM 657 C C . VAL A 1 82 ? 23.968 2.723 -28.836 1.00 74.88 82 VAL A C 1
ATOM 659 O O . VAL A 1 82 ? 25.028 3.067 -29.360 1.00 74.88 82 VAL A O 1
ATOM 662 N N . ARG A 1 83 ? 23.222 1.732 -29.341 1.00 75.62 83 ARG A N 1
ATOM 663 C CA . ARG A 1 83 ? 23.597 0.994 -30.558 1.00 75.62 83 ARG A CA 1
ATOM 664 C C . ARG A 1 83 ? 23.645 1.903 -31.784 1.00 75.62 83 ARG A C 1
ATOM 666 O O . ARG A 1 83 ? 24.596 1.818 -32.557 1.00 75.62 83 ARG A O 1
ATOM 673 N N . ALA A 1 84 ? 22.658 2.782 -31.948 1.00 71.50 84 ALA A N 1
ATOM 674 C CA . ALA A 1 84 ? 22.619 3.733 -33.057 1.00 71.50 84 ALA A CA 1
ATOM 675 C C . ALA A 1 84 ? 23.773 4.746 -32.984 1.00 71.50 84 ALA A C 1
ATOM 677 O O . ALA A 1 84 ? 24.442 4.991 -33.987 1.00 71.50 84 ALA A O 1
ATOM 678 N N . ALA A 1 85 ? 24.056 5.287 -31.797 1.00 73.25 85 ALA A N 1
ATOM 679 C CA . ALA A 1 85 ? 25.181 6.189 -31.576 1.00 73.25 85 ALA A CA 1
ATOM 680 C C . ALA A 1 85 ? 26.528 5.502 -31.860 1.00 73.25 85 ALA A C 1
ATOM 682 O O . ALA A 1 85 ? 27.385 6.085 -32.522 1.00 73.25 85 ALA A O 1
ATOM 683 N N . GLY A 1 86 ? 26.694 4.249 -31.423 1.00 74.12 86 GLY A N 1
ATOM 684 C CA . GLY A 1 86 ? 27.876 3.439 -31.723 1.00 74.12 86 GLY A CA 1
ATOM 685 C C . GLY A 1 86 ? 28.058 3.195 -33.223 1.00 74.12 86 GLY A C 1
ATOM 686 O O . GLY A 1 86 ? 29.148 3.411 -33.745 1.00 74.12 86 GLY A O 1
ATOM 687 N N . ALA A 1 87 ? 26.984 2.834 -33.930 1.00 71.94 87 ALA A N 1
ATOM 688 C CA . ALA A 1 87 ? 27.015 2.639 -35.378 1.00 71.94 87 ALA A CA 1
ATOM 689 C C . ALA A 1 87 ? 27.378 3.932 -36.127 1.00 71.94 87 ALA A C 1
ATOM 691 O O . ALA A 1 87 ? 28.176 3.908 -37.062 1.00 71.94 87 ALA A O 1
ATOM 692 N N . LEU A 1 88 ? 26.841 5.079 -35.698 1.00 69.25 88 LEU A N 1
ATOM 693 C CA . LEU A 1 88 ? 27.214 6.374 -36.267 1.00 69.25 88 LEU A CA 1
ATOM 694 C C . LEU A 1 88 ? 28.691 6.690 -36.015 1.00 69.25 88 LEU A C 1
ATOM 696 O O . LEU A 1 88 ? 29.390 7.076 -36.948 1.00 69.25 88 LEU A O 1
ATOM 700 N N . ALA A 1 89 ? 29.187 6.490 -34.794 1.00 72.56 89 ALA A N 1
ATOM 701 C CA . ALA A 1 89 ? 30.590 6.722 -34.459 1.00 72.56 89 ALA A CA 1
ATOM 702 C C . ALA A 1 89 ? 31.543 5.836 -35.280 1.00 72.56 89 ALA A C 1
ATOM 704 O O . ALA A 1 89 ? 32.581 6.315 -35.732 1.00 72.56 89 ALA A O 1
ATOM 705 N N . GLU A 1 90 ? 31.177 4.576 -35.527 1.00 77.56 90 GLU A N 1
ATOM 706 C CA . GLU A 1 90 ? 31.932 3.668 -36.396 1.00 77.56 90 GLU A CA 1
ATOM 707 C C . GLU A 1 90 ? 31.975 4.179 -37.842 1.00 77.56 90 GLU A C 1
ATOM 709 O O . GLU A 1 90 ? 33.050 4.271 -38.436 1.00 77.56 90 GLU A O 1
ATOM 714 N N . VAL A 1 91 ? 30.827 4.591 -38.392 1.00 70.19 91 VAL A N 1
ATOM 715 C CA . VAL A 1 91 ? 30.749 5.173 -39.739 1.00 70.19 91 VAL A CA 1
ATOM 716 C C . VAL A 1 91 ? 31.624 6.424 -39.833 1.00 70.19 91 VAL A C 1
ATOM 718 O O . VAL A 1 91 ? 32.447 6.524 -40.742 1.00 70.19 91 VAL A O 1
ATOM 721 N N . PHE A 1 92 ? 31.513 7.350 -38.879 1.00 70.12 92 PHE A N 1
ATOM 722 C CA . PHE A 1 92 ? 32.355 8.547 -38.839 1.00 70.12 92 PHE A CA 1
ATOM 723 C C . PHE A 1 92 ? 33.844 8.205 -38.709 1.00 70.12 92 PHE A C 1
ATOM 725 O O . PHE A 1 92 ? 34.658 8.801 -39.410 1.00 70.12 92 PHE A O 1
ATOM 732 N N . GLY A 1 93 ? 34.204 7.207 -37.899 1.00 69.62 93 GLY A N 1
ATOM 733 C CA . GLY A 1 93 ? 35.577 6.717 -37.778 1.00 69.62 93 GLY A CA 1
ATOM 734 C C . GLY A 1 93 ? 36.139 6.203 -39.105 1.00 69.62 93 GLY A C 1
ATOM 735 O O . GLY A 1 93 ? 37.255 6.559 -39.478 1.00 69.62 93 GLY A O 1
ATOM 736 N N . ILE A 1 94 ? 35.345 5.445 -39.869 1.00 67.44 94 ILE A N 1
ATOM 737 C CA . ILE A 1 94 ? 35.721 4.971 -41.210 1.00 67.44 94 ILE A CA 1
ATOM 738 C C . ILE A 1 94 ? 35.882 6.148 -42.184 1.00 67.44 94 ILE A C 1
ATOM 740 O O . ILE A 1 94 ? 36.823 6.166 -42.977 1.00 67.44 94 ILE A O 1
ATOM 744 N N . PHE A 1 95 ? 34.985 7.135 -42.148 1.00 65.00 95 PHE A N 1
ATOM 745 C CA . PHE A 1 95 ? 35.059 8.309 -43.023 1.00 65.00 95 PHE A CA 1
ATOM 746 C C . PHE A 1 95 ? 36.261 9.212 -42.702 1.00 65.00 95 PHE A C 1
ATOM 748 O O . PHE A 1 95 ? 36.952 9.647 -43.625 1.00 65.00 95 PHE A O 1
ATOM 755 N N . THR A 1 96 ? 36.561 9.450 -41.423 1.00 60.06 96 THR A N 1
ATOM 756 C CA . THR A 1 96 ? 37.744 10.207 -40.984 1.00 60.06 96 THR A CA 1
ATOM 757 C C . THR A 1 96 ? 39.038 9.470 -41.326 1.00 60.06 96 THR A C 1
ATOM 759 O O . THR A 1 96 ? 39.933 10.081 -41.904 1.00 60.06 96 THR A O 1
ATOM 762 N N . ALA A 1 97 ? 39.119 8.157 -41.086 1.00 59.22 97 ALA A N 1
ATOM 763 C CA . ALA A 1 97 ? 40.284 7.351 -41.460 1.00 59.22 97 ALA A CA 1
ATOM 764 C C . ALA A 1 97 ? 40.533 7.340 -42.981 1.00 59.22 97 ALA A C 1
ATOM 766 O O . ALA A 1 97 ? 41.674 7.381 -43.428 1.00 59.22 97 ALA A O 1
ATOM 767 N N . LYS A 1 98 ? 39.468 7.348 -43.795 1.00 53.84 98 LYS A N 1
ATOM 768 C CA . LYS A 1 98 ? 39.573 7.478 -45.260 1.00 53.84 98 LYS A CA 1
ATOM 769 C C . LYS A 1 98 ? 39.993 8.870 -45.728 1.00 53.84 98 LYS A C 1
ATOM 771 O O . LYS A 1 98 ? 40.471 9.002 -46.850 1.00 53.84 98 LYS A O 1
ATOM 776 N N . THR A 1 99 ? 39.769 9.894 -44.910 1.00 54.81 99 THR A N 1
ATOM 777 C CA . THR A 1 99 ? 40.072 11.283 -45.270 1.00 54.81 99 THR A CA 1
ATOM 778 C C . THR A 1 99 ? 41.531 11.637 -44.978 1.00 54.81 99 THR A C 1
ATOM 780 O O . THR A 1 99 ? 42.084 12.470 -45.693 1.00 54.81 99 THR A O 1
ATOM 783 N N . ASP A 1 100 ? 42.173 10.984 -44.000 1.00 49.38 100 ASP A N 1
ATOM 784 C CA . ASP A 1 100 ? 43.530 11.359 -43.573 1.00 49.38 100 ASP A CA 1
ATOM 785 C C . ASP A 1 100 ? 44.666 10.543 -44.221 1.00 49.38 100 ASP A C 1
ATOM 787 O O . ASP A 1 100 ? 45.803 11.006 -44.261 1.00 49.38 100 ASP A O 1
ATOM 791 N N . ASP A 1 101 ? 44.393 9.381 -44.828 1.00 48.22 101 ASP A N 1
ATOM 792 C CA . ASP A 1 101 ? 45.459 8.549 -45.397 1.00 48.22 101 ASP A CA 1
ATOM 793 C C . ASP A 1 101 ? 45.492 8.510 -46.933 1.00 48.22 101 ASP A C 1
ATOM 795 O O . ASP A 1 101 ? 44.880 7.683 -47.609 1.00 48.22 101 ASP A O 1
ATOM 799 N N . ARG A 1 102 ? 46.437 9.292 -47.466 1.00 51.12 102 ARG A N 1
ATOM 800 C CA . ARG A 1 102 ? 47.294 8.930 -48.614 1.00 51.12 102 ARG A CA 1
ATOM 801 C C . ARG A 1 102 ? 48.194 7.699 -48.322 1.00 51.12 102 ARG A C 1
ATOM 803 O O . ARG A 1 102 ? 49.260 7.558 -48.914 1.00 51.12 102 ARG A O 1
ATOM 810 N N . GLY A 1 103 ? 47.795 6.796 -47.430 1.00 47.22 103 GLY A N 1
ATOM 811 C CA . GLY A 1 103 ? 48.610 5.709 -46.884 1.00 47.22 103 GLY A CA 1
ATOM 812 C C . GLY A 1 103 ? 48.093 4.332 -47.283 1.00 47.22 103 GLY A C 1
ATOM 813 O O . GLY A 1 103 ? 47.616 3.559 -46.455 1.00 47.22 103 GLY A O 1
ATOM 814 N N . ILE A 1 104 ? 48.186 4.020 -48.573 1.00 55.59 104 ILE A N 1
ATOM 815 C CA . ILE A 1 104 ? 47.893 2.709 -49.165 1.00 55.59 104 ILE A CA 1
ATOM 816 C C . ILE A 1 104 ? 48.938 1.695 -48.658 1.00 55.59 104 ILE A C 1
ATOM 818 O O . ILE A 1 104 ? 49.898 1.408 -49.357 1.00 55.59 104 ILE A O 1
ATOM 822 N N . ASN A 1 105 ? 48.829 1.217 -47.415 1.00 52.69 105 ASN A N 1
ATOM 823 C CA . ASN A 1 105 ? 49.444 -0.053 -46.988 1.00 52.69 105 ASN A CA 1
ATOM 824 C C . ASN A 1 105 ? 49.017 -0.546 -45.596 1.00 52.69 105 ASN A C 1
ATOM 826 O O . ASN A 1 105 ? 49.248 -1.707 -45.280 1.00 52.69 105 ASN A O 1
ATOM 830 N N . THR A 1 106 ? 48.369 0.280 -44.768 1.00 50.25 106 THR A N 1
ATOM 831 C CA . THR A 1 106 ? 48.043 -0.090 -43.370 1.00 50.25 106 THR A CA 1
ATOM 832 C C . THR A 1 106 ? 46.589 -0.535 -43.162 1.00 50.25 106 THR A C 1
ATOM 834 O O . THR A 1 106 ? 46.214 -0.949 -42.068 1.00 50.25 106 THR A O 1
ATOM 837 N N . ALA A 1 107 ? 45.750 -0.463 -44.200 1.00 51.66 107 ALA A N 1
ATOM 838 C CA . ALA A 1 107 ? 44.326 -0.801 -44.114 1.00 51.66 107 ALA A CA 1
ATOM 839 C C . ALA A 1 107 ? 44.051 -2.317 -44.077 1.00 51.66 107 ALA A C 1
ATOM 841 O O . ALA A 1 107 ? 43.004 -2.730 -43.586 1.00 51.66 107 ALA A O 1
ATOM 842 N N . VAL A 1 108 ? 44.976 -3.144 -44.578 1.00 54.19 108 VAL A N 1
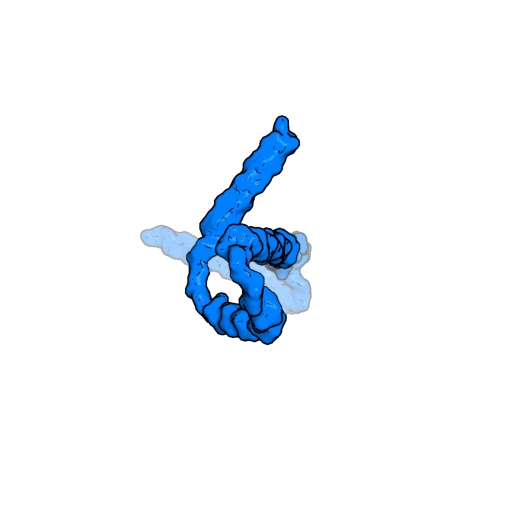ATOM 843 C CA . VAL A 1 108 ? 44.779 -4.603 -44.680 1.00 54.19 108 VAL A CA 1
ATOM 844 C C . VAL A 1 108 ? 45.148 -5.333 -43.380 1.00 54.19 108 VAL A C 1
ATOM 846 O O . VAL A 1 108 ? 44.491 -6.309 -43.029 1.00 54.19 108 VAL A O 1
ATOM 849 N N . ASP A 1 109 ? 46.109 -4.826 -42.600 1.00 54.06 109 ASP A N 1
ATOM 850 C CA . ASP A 1 109 ? 46.558 -5.500 -41.367 1.00 54.06 109 ASP A CA 1
ATOM 851 C C . ASP A 1 109 ? 45.690 -5.196 -40.130 1.00 54.06 109 ASP A C 1
ATOM 853 O O . ASP A 1 109 ? 45.630 -5.998 -39.195 1.00 54.06 109 ASP A O 1
ATOM 857 N N . GLN A 1 110 ? 44.951 -4.080 -40.105 1.00 49.97 110 GLN A N 1
ATOM 858 C CA . GLN A 1 110 ? 44.122 -3.715 -38.942 1.00 49.97 110 GLN A CA 1
ATOM 859 C C . GLN A 1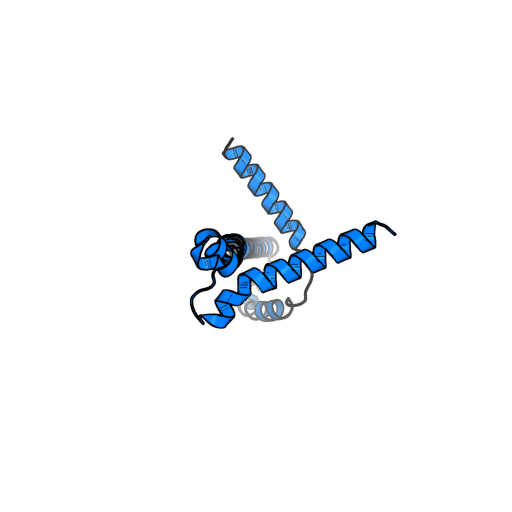 110 ? 42.754 -4.419 -38.903 1.00 49.97 110 GLN A C 1
ATOM 861 O O . GLN A 1 110 ? 42.090 -4.433 -37.863 1.00 49.97 110 GLN A O 1
ATOM 866 N N . THR A 1 111 ? 42.349 -5.091 -39.985 1.00 50.38 111 THR A N 1
ATOM 867 C CA . THR A 1 111 ? 41.077 -5.830 -40.051 1.00 50.38 111 THR A CA 1
ATOM 868 C C . THR A 1 111 ? 41.076 -7.104 -39.184 1.00 50.38 111 THR A C 1
ATOM 870 O O . THR A 1 111 ? 40.009 -7.597 -38.831 1.00 50.38 111 THR A O 1
ATOM 873 N N . MET A 1 112 ? 42.238 -7.611 -38.740 1.00 47.47 112 MET A N 1
ATOM 874 C CA . MET A 1 112 ? 42.336 -8.809 -37.877 1.00 47.47 112 MET A CA 1
ATOM 875 C C . MET A 1 112 ? 42.526 -8.523 -36.367 1.00 47.47 112 MET A C 1
ATOM 877 O O . MET A 1 112 ? 42.757 -9.445 -35.579 1.00 47.47 112 MET A O 1
ATOM 881 N N . GLY A 1 113 ? 42.395 -7.265 -35.922 1.00 47.53 113 GLY A N 1
ATOM 882 C CA . GLY A 1 113 ? 42.565 -6.866 -34.511 1.00 47.53 113 GLY A CA 1
ATOM 883 C C . GLY A 1 113 ? 41.312 -6.341 -33.793 1.00 47.53 113 GLY A C 1
ATOM 884 O O . GLY A 1 113 ? 41.283 -6.325 -32.561 1.00 47.53 113 GLY A O 1
ATOM 885 N N . GLY A 1 114 ? 40.266 -5.947 -34.528 1.00 45.41 114 GLY A N 1
ATOM 886 C CA . GLY A 1 114 ? 39.116 -5.200 -33.987 1.00 45.41 114 GLY A CA 1
ATOM 887 C C . GLY A 1 114 ? 38.207 -5.965 -33.014 1.00 45.41 114 GLY A C 1
ATOM 888 O O . GLY A 1 114 ? 37.451 -5.353 -32.267 1.00 45.41 114 GLY A O 1
ATOM 889 N N . GLY A 1 115 ? 38.306 -7.297 -32.956 1.00 47.97 115 GLY A N 1
ATOM 890 C CA . GLY A 1 115 ? 37.420 -8.126 -32.128 1.00 47.97 115 GLY A CA 1
ATOM 891 C C . GLY A 1 115 ? 37.799 -8.255 -30.645 1.00 47.97 115 GLY A C 1
ATOM 892 O O . GLY A 1 115 ? 36.969 -8.674 -29.845 1.00 47.97 115 GLY A O 1
ATOM 893 N N . ARG A 1 116 ? 39.035 -7.924 -30.232 1.00 45.69 116 ARG A N 1
ATOM 894 C CA . ARG A 1 116 ? 39.540 -8.255 -28.873 1.00 45.69 116 ARG A CA 1
ATOM 895 C C . ARG A 1 116 ? 39.550 -7.099 -27.860 1.00 45.69 116 ARG A C 1
ATOM 897 O O . ARG A 1 116 ? 39.788 -7.345 -26.679 1.00 45.69 116 ARG A O 1
ATOM 904 N N . GLY A 1 117 ? 39.269 -5.862 -28.276 1.00 48.22 117 GLY A N 1
ATOM 905 C CA . GLY A 1 117 ? 39.222 -4.691 -27.381 1.00 48.22 117 GLY A CA 1
ATOM 906 C C . GLY A 1 117 ? 37.886 -4.516 -26.647 1.00 48.22 117 GLY A C 1
ATOM 907 O O . GLY A 1 117 ? 37.860 -4.155 -25.470 1.00 48.22 117 GLY A O 1
ATOM 908 N N . PHE A 1 118 ? 36.778 -4.857 -27.30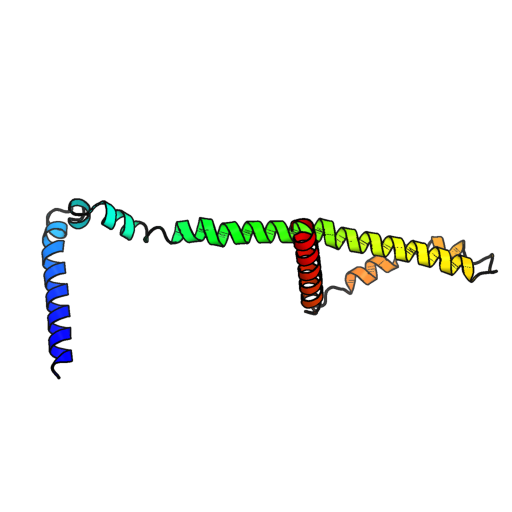9 1.00 48.75 118 PHE A N 1
ATOM 909 C CA . PHE A 1 118 ? 35.423 -4.617 -26.800 1.00 48.75 118 PHE A CA 1
ATOM 910 C C . PHE A 1 118 ? 35.093 -5.456 -25.551 1.00 48.75 118 PHE A C 1
ATOM 912 O O . PHE A 1 118 ? 34.454 -4.971 -24.621 1.00 48.75 118 PHE A O 1
ATOM 919 N N . GLY A 1 119 ? 35.627 -6.682 -25.465 1.00 47.97 119 GLY A N 1
ATOM 920 C CA . GLY A 1 119 ? 35.469 -7.549 -24.290 1.00 47.97 119 GLY A CA 1
ATOM 921 C C . GLY A 1 119 ? 36.215 -7.065 -23.037 1.00 47.97 119 GLY A C 1
ATOM 922 O O . GLY A 1 119 ? 35.779 -7.338 -21.923 1.00 47.97 119 GLY A O 1
ATOM 923 N N . ARG A 1 120 ? 37.309 -6.300 -23.192 1.00 48.69 120 ARG A N 1
ATOM 924 C CA . ARG A 1 120 ? 38.037 -5.695 -22.058 1.00 48.69 120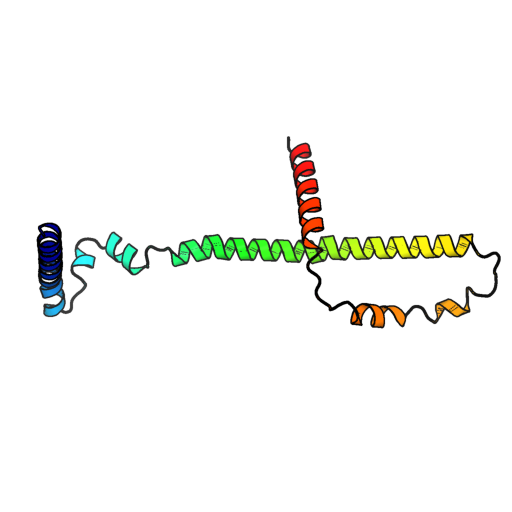 ARG A CA 1
ATOM 925 C C . ARG A 1 120 ? 37.423 -4.373 -21.603 1.00 48.69 120 ARG A C 1
ATOM 927 O O . ARG A 1 120 ? 37.401 -4.120 -20.403 1.00 48.69 120 ARG A O 1
ATOM 934 N N . ALA A 1 121 ? 36.883 -3.572 -22.524 1.00 53.66 121 ALA A N 1
ATOM 935 C CA . ALA A 1 121 ? 36.170 -2.338 -22.184 1.00 53.66 121 ALA A CA 1
ATOM 936 C C . ALA A 1 121 ? 34.879 -2.627 -21.395 1.00 53.66 121 ALA A C 1
ATOM 938 O O . ALA A 1 121 ? 34.606 -1.972 -20.392 1.00 53.66 121 ALA A O 1
ATOM 939 N N . MET A 1 122 ? 34.150 -3.682 -21.781 1.00 45.94 122 MET A N 1
ATOM 940 C CA . MET A 1 122 ? 32.920 -4.118 -21.110 1.00 45.94 122 MET A CA 1
ATOM 941 C C . MET A 1 122 ? 33.170 -4.660 -19.687 1.00 45.94 122 MET A C 1
ATOM 943 O O . MET A 1 122 ? 32.329 -4.496 -18.810 1.00 45.94 122 MET A O 1
ATOM 947 N N . SER A 1 123 ? 34.352 -5.229 -19.411 1.00 44.94 123 SER A N 1
ATOM 948 C CA . SER A 1 123 ? 34.729 -5.712 -18.070 1.00 44.94 123 SER A CA 1
ATOM 949 C C . SER A 1 123 ? 35.132 -4.598 -17.090 1.00 44.94 123 SER A C 1
ATOM 951 O O . SER A 1 123 ? 35.218 -4.863 -15.893 1.00 44.94 123 SER A O 1
ATOM 953 N N . ALA A 1 124 ? 35.399 -3.376 -17.565 1.00 49.12 124 ALA A N 1
ATOM 954 C CA . ALA A 1 124 ? 35.881 -2.266 -16.734 1.00 49.12 124 ALA A CA 1
ATOM 955 C C . ALA A 1 124 ? 34.773 -1.295 -16.284 1.00 49.12 124 ALA A C 1
ATOM 957 O O . ALA A 1 124 ? 35.038 -0.398 -15.491 1.00 49.12 124 ALA A O 1
ATOM 958 N N . TRP A 1 125 ? 33.541 -1.454 -16.778 1.00 44.16 125 TRP A N 1
ATOM 959 C CA . TRP A 1 125 ? 32.461 -0.472 -16.603 1.00 44.16 125 TRP A CA 1
ATOM 960 C C . TRP A 1 125 ? 31.435 -0.831 -15.523 1.00 44.16 125 TRP A C 1
ATOM 962 O O . TRP A 1 125 ? 30.362 -0.238 -15.450 1.00 44.16 125 TRP A O 1
ATOM 972 N N . HIS A 1 126 ? 31.781 -1.755 -14.627 1.00 49.31 126 HIS A N 1
ATOM 973 C CA . HIS A 1 126 ? 30.996 -2.013 -13.424 1.00 49.31 126 HIS A CA 1
ATOM 974 C C . HIS A 1 126 ? 31.643 -1.375 -12.187 1.00 49.31 126 HIS A C 1
ATOM 976 O O . HIS A 1 126 ? 32.112 -2.060 -11.282 1.00 49.31 126 HIS A O 1
ATOM 982 N N . SER A 1 127 ? 31.653 -0.038 -12.136 1.00 45.53 127 SER A N 1
ATOM 983 C CA . SER A 1 127 ? 31.981 0.701 -10.909 1.00 45.53 127 SER A CA 1
ATOM 984 C C . SER A 1 127 ? 31.113 1.956 -10.739 1.00 45.53 127 SER A C 1
ATOM 986 O O . SER A 1 127 ? 31.486 3.060 -11.122 1.00 45.53 127 SER A O 1
ATOM 988 N N . GLY A 1 128 ? 29.931 1.731 -10.159 1.00 46.84 128 GLY A N 1
ATOM 989 C CA . GLY A 1 128 ? 29.053 2.659 -9.432 1.00 46.84 128 GLY A CA 1
ATOM 990 C C . GLY A 1 128 ? 29.357 4.162 -9.423 1.00 46.84 128 GLY A C 1
ATOM 991 O O . GLY A 1 128 ? 29.982 4.649 -8.484 1.00 46.84 128 GLY A O 1
ATOM 992 N N . GLN A 1 129 ? 28.754 4.924 -10.345 1.00 44.66 129 GLN A N 1
ATOM 993 C CA . GLN A 1 129 ? 28.619 6.378 -10.194 1.00 44.66 129 GLN A CA 1
ATOM 994 C C . GLN A 1 129 ? 27.219 6.898 -10.561 1.00 44.66 129 GLN A C 1
ATOM 996 O O . GLN A 1 129 ? 26.715 6.770 -11.674 1.00 44.66 129 GLN A O 1
ATOM 1001 N N . ILE A 1 130 ? 26.600 7.499 -9.545 1.00 48.19 130 ILE A N 1
ATOM 1002 C CA . ILE A 1 130 ? 25.237 8.032 -9.439 1.00 48.19 130 ILE A CA 1
ATOM 1003 C C . ILE A 1 130 ? 25.151 9.397 -10.152 1.00 48.19 130 ILE A C 1
ATOM 1005 O O . ILE A 1 130 ? 24.941 10.424 -9.517 1.00 48.19 130 ILE A O 1
ATOM 1009 N N . GLN A 1 131 ? 25.348 9.451 -11.474 1.00 46.38 131 GLN A N 1
ATOM 1010 C CA . GLN A 1 131 ? 25.267 10.721 -12.231 1.00 46.38 131 GLN A CA 1
ATOM 1011 C C . GLN A 1 131 ? 24.509 10.653 -13.568 1.00 46.38 131 GLN A C 1
ATOM 1013 O O . GLN A 1 131 ? 24.429 11.652 -14.274 1.00 46.38 131 GLN A O 1
ATOM 1018 N N . ILE A 1 132 ? 23.851 9.531 -13.880 1.00 54.66 132 ILE A N 1
ATOM 1019 C CA . ILE A 1 132 ? 22.952 9.419 -15.052 1.00 54.66 132 ILE A CA 1
ATOM 1020 C C . ILE A 1 132 ? 21.517 9.893 -14.726 1.00 54.66 132 ILE A C 1
ATOM 1022 O O . ILE A 1 132 ? 20.732 10.204 -15.617 1.00 54.66 132 ILE A O 1
ATOM 1026 N N . TYR A 1 133 ? 21.178 10.061 -13.445 1.00 52.72 133 TYR A N 1
ATOM 1027 C CA . TYR A 1 133 ? 19.818 10.399 -13.008 1.00 52.72 133 TYR A CA 1
ATOM 1028 C C . TYR A 1 133 ? 19.322 11.778 -13.485 1.00 52.72 133 TYR A C 1
ATOM 1030 O O . TYR A 1 133 ? 18.159 11.916 -13.859 1.00 52.72 133 TYR A O 1
ATOM 1038 N N . LEU A 1 134 ? 20.192 12.794 -13.526 1.00 50.81 134 LEU A N 1
ATOM 1039 C CA . LEU A 1 134 ? 19.810 14.159 -13.926 1.00 50.81 134 LEU A CA 1
ATOM 1040 C C . LEU A 1 134 ? 19.550 14.286 -15.435 1.00 50.81 134 LEU A C 1
ATOM 1042 O O . LEU A 1 134 ? 18.645 15.014 -15.837 1.00 50.81 134 LEU A O 1
ATOM 1046 N N . GLY A 1 135 ? 20.289 13.539 -16.262 1.00 54.66 135 GLY A N 1
ATOM 1047 C CA . GLY A 1 135 ? 20.076 13.516 -17.712 1.00 54.66 135 GLY A CA 1
ATOM 1048 C C . GLY A 1 135 ? 18.744 12.868 -18.089 1.00 54.66 135 GLY A C 1
ATOM 1049 O O . GLY A 1 135 ? 18.014 13.391 -18.926 1.00 54.66 135 GLY A O 1
ATOM 1050 N N . VAL A 1 136 ? 18.377 11.782 -17.406 1.00 58.31 136 VAL A N 1
ATOM 1051 C CA . VAL A 1 136 ? 17.116 11.063 -17.649 1.00 58.31 136 VAL A CA 1
ATOM 1052 C C . VAL A 1 136 ? 15.900 11.913 -17.265 1.00 58.31 136 VAL A C 1
ATOM 1054 O O . VAL A 1 136 ? 14.933 11.968 -18.023 1.00 58.31 136 VAL A O 1
ATOM 1057 N N . ILE A 1 137 ? 15.958 12.638 -16.141 1.00 58.97 137 ILE A N 1
ATOM 1058 C CA . ILE A 1 137 ? 14.874 13.545 -15.724 1.00 58.97 137 ILE A CA 1
ATOM 1059 C C . ILE A 1 137 ? 14.732 14.719 -16.705 1.00 58.97 137 ILE A C 1
ATOM 1061 O O . ILE A 1 137 ? 13.613 15.069 -17.080 1.00 58.97 137 ILE A O 1
ATOM 1065 N N . ALA A 1 138 ? 15.844 15.300 -17.168 1.00 58.31 138 ALA A N 1
ATOM 1066 C CA . ALA A 1 138 ? 15.818 16.400 -18.133 1.00 58.31 138 ALA A CA 1
ATOM 1067 C C . ALA A 1 138 ? 15.229 15.971 -19.489 1.00 58.31 138 ALA A C 1
ATOM 1069 O O . ALA A 1 138 ? 14.401 16.679 -20.059 1.00 58.31 138 ALA A O 1
ATOM 1070 N N . ILE A 1 139 ? 15.596 14.784 -19.978 1.00 62.94 139 ILE A N 1
ATOM 1071 C CA . ILE A 1 139 ? 15.089 14.245 -21.247 1.00 62.94 139 ILE A CA 1
ATOM 1072 C C . ILE A 1 139 ? 13.607 13.863 -21.125 1.00 62.94 139 ILE A C 1
ATOM 1074 O O . ILE A 1 139 ? 12.821 14.177 -22.020 1.00 62.94 139 ILE A O 1
ATOM 1078 N N . GLY A 1 140 ? 13.196 13.274 -19.996 1.00 66.06 140 GLY A N 1
ATOM 1079 C CA . GLY A 1 140 ? 11.788 12.987 -19.709 1.00 66.06 140 GLY A CA 1
ATOM 1080 C C . GLY A 1 140 ? 10.917 14.248 -19.665 1.00 66.06 140 GLY A C 1
ATOM 1081 O O . GLY A 1 140 ? 9.826 14.264 -20.232 1.00 66.06 140 GLY A O 1
ATOM 1082 N N . ALA A 1 141 ? 11.413 15.335 -19.065 1.00 65.00 141 ALA A N 1
ATOM 1083 C CA . ALA A 1 141 ? 10.705 16.614 -19.027 1.00 65.00 141 ALA A CA 1
ATOM 1084 C C . ALA A 1 141 ? 10.535 17.235 -20.426 1.00 65.00 141 ALA A C 1
ATOM 1086 O O . ALA A 1 141 ? 9.454 17.723 -20.755 1.00 65.00 141 ALA A O 1
ATOM 1087 N N . ILE A 1 142 ? 11.567 17.171 -21.275 1.00 69.12 142 ILE A N 1
ATOM 1088 C CA . ILE A 1 142 ? 11.507 17.678 -22.656 1.00 69.12 142 ILE A CA 1
ATOM 1089 C C . ILE A 1 142 ? 10.510 16.866 -23.495 1.00 69.12 142 ILE A C 1
ATOM 1091 O O . ILE A 1 142 ? 9.709 17.446 -24.228 1.00 69.12 142 ILE A O 1
ATOM 1095 N N . ALA A 1 143 ? 10.501 15.538 -23.357 1.00 71.94 143 ALA A N 1
ATOM 1096 C CA . ALA A 1 143 ? 9.556 14.674 -24.063 1.00 71.94 143 ALA A CA 1
ATOM 1097 C C . ALA A 1 143 ? 8.094 14.950 -23.660 1.00 71.94 143 ALA A C 1
ATOM 1099 O O . ALA A 1 143 ? 7.217 14.998 -24.523 1.00 71.94 143 ALA A O 1
ATOM 1100 N N . LEU A 1 144 ? 7.830 15.194 -22.370 1.00 69.81 144 LEU A N 1
ATOM 1101 C CA . LEU A 1 144 ? 6.495 15.553 -21.875 1.00 69.81 144 LEU A CA 1
ATOM 1102 C C . LEU A 1 144 ? 6.022 16.919 -22.388 1.00 69.81 144 LEU A C 1
ATOM 1104 O O . LEU A 1 144 ? 4.852 17.065 -22.736 1.00 69.81 144 LEU A O 1
ATOM 1108 N N . LEU A 1 145 ? 6.921 17.903 -22.478 1.00 70.31 145 LEU A N 1
ATOM 1109 C CA . LEU A 1 145 ? 6.605 19.218 -23.045 1.00 70.31 145 LEU A CA 1
ATOM 1110 C C . LEU A 1 145 ? 6.258 19.133 -24.535 1.00 70.31 145 LEU A C 1
ATOM 1112 O O . LEU A 1 145 ? 5.311 19.780 -24.978 1.00 70.31 145 LEU A O 1
ATOM 1116 N N . LEU A 1 146 ? 6.980 18.307 -25.296 1.00 72.44 146 LEU A N 1
ATOM 1117 C CA . LEU A 1 146 ? 6.688 18.068 -26.711 1.00 72.44 146 LEU A CA 1
ATOM 1118 C C . LEU A 1 146 ? 5.356 17.339 -26.908 1.00 72.44 146 LEU A C 1
ATOM 1120 O O . LEU A 1 146 ? 4.593 17.699 -27.799 1.00 72.44 146 LEU A O 1
ATOM 1124 N N . LEU A 1 147 ? 5.051 16.354 -26.059 1.00 77.44 147 LEU A N 1
ATOM 1125 C CA . LEU A 1 147 ? 3.769 15.652 -26.093 1.00 77.44 147 LEU A CA 1
ATOM 1126 C C . LEU A 1 147 ? 2.604 16.599 -25.780 1.00 77.44 147 LEU A C 1
ATOM 1128 O O . LEU A 1 147 ? 1.604 16.581 -26.488 1.00 77.44 147 LEU A O 1
ATOM 1132 N N . TYR A 1 148 ? 2.739 17.448 -24.756 1.00 78.81 148 TYR A N 1
ATOM 1133 C CA . TYR A 1 148 ? 1.728 18.448 -24.410 1.00 78.81 148 TYR A CA 1
ATOM 1134 C C . TYR A 1 148 ? 1.510 19.459 -25.542 1.00 78.81 148 TYR A C 1
ATOM 1136 O O . TYR A 1 148 ? 0.369 19.736 -25.890 1.00 78.81 148 TYR A O 1
ATOM 1144 N N . ALA A 1 149 ? 2.587 19.955 -26.159 1.00 72.25 149 ALA A N 1
ATOM 1145 C CA . ALA A 1 149 ? 2.508 20.869 -27.300 1.00 72.25 149 ALA A CA 1
ATOM 1146 C C . ALA A 1 149 ? 1.911 20.230 -28.566 1.00 72.25 149 ALA A C 1
ATOM 1148 O O . ALA A 1 149 ? 1.523 20.944 -29.483 1.00 72.25 149 ALA A O 1
ATOM 1149 N N . TRP A 1 150 ? 1.882 18.898 -28.641 1.00 78.06 150 TRP A N 1
ATOM 1150 C CA . TRP A 1 150 ? 1.264 18.162 -29.741 1.00 78.06 150 TRP A CA 1
ATOM 1151 C C . TRP A 1 150 ? -0.202 17.794 -29.458 1.00 78.06 150 TRP A C 1
ATOM 1153 O O . TRP A 1 150 ? -0.980 17.622 -30.393 1.00 78.06 150 TRP A O 1
ATOM 1163 N N . LEU A 1 151 ? -0.579 17.658 -28.180 1.00 64.38 151 LEU A N 1
ATOM 1164 C CA . LEU A 1 151 ? -1.946 17.341 -27.749 1.00 64.38 151 LEU A CA 1
ATOM 1165 C C . LEU A 1 151 ? -2.827 18.578 -27.489 1.00 64.38 151 LEU A C 1
ATOM 1167 O O . LEU A 1 151 ? -4.046 18.422 -27.401 1.00 64.38 151 LEU A O 1
ATOM 1171 N N . GLY A 1 152 ? -2.225 19.755 -27.294 1.00 45.34 152 GLY A N 1
ATOM 1172 C CA . GLY A 1 152 ? -2.897 21.050 -27.123 1.00 45.34 152 GLY A CA 1
ATOM 1173 C C . GLY A 1 152 ? -2.862 21.890 -28.389 1.00 45.34 152 GLY A C 1
ATOM 1174 O O . GLY A 1 152 ? -3.841 22.640 -28.596 1.00 45.34 152 GLY A O 1
#

pLDDT: mean 71.09, std 15.35, range [44.16, 95.94]

Secondary structure (DSSP, 8-state):
-HHHHHHHHHHHHHHHHHHHHHHHHHHH--S-HHHHH-HHHHHHHHTGGGHHHHHIIIIIHHHHHHHHHHHHHIIIIIHHHHHHHHHHHHHHHHHHHHHH---TTSTTTGGGTTTSSHHHHHTT--S----SHHHHHHHHHHHHHHHHHHH-